Protein AF-A0A7V3RQN5-F1 (afdb_monomer)

Secondary structure (DSSP, 8-state):
-----SHHHHHHHHHHHHHHHHHHHHHHHHHHHHHHHHHHHHHHHHHHHHHHHHHHHHHTTT-TTHHHHHHHHHHHHTTT-TTTEEEEEEEEEEEETTEEE-GGGPPTT-EEEEEEEEEE----S--

Mean predicted aligned error: 8.62 Å

Structure (mmCIF, N/CA/C/O backbone):
data_AF-A0A7V3RQN5-F1
#
_entry.id   AF-A0A7V3RQN5-F1
#
loop_
_atom_site.group_PDB
_atom_site.id
_atom_site.type_symbol
_atom_site.label_atom_id
_atom_site.label_alt_id
_atom_site.label_comp_id
_atom_site.label_asym_id
_atom_site.label_entity_id
_atom_site.label_seq_id
_atom_site.pdbx_PDB_ins_code
_atom_site.Cartn_x
_atom_site.Cartn_y
_atom_site.Cartn_z
_atom_site.occupancy
_atom_site.B_iso_or_equiv
_atom_site.auth_seq_id
_atom_site.auth_comp_id
_atom_site.auth_asym_id
_atom_site.auth_atom_id
_atom_site.pdbx_PDB_model_num
ATOM 1 N N . MET A 1 1 ? -52.245 14.258 52.985 1.00 40.16 1 MET A N 1
ATOM 2 C CA . MET A 1 1 ? -51.276 14.743 51.977 1.00 40.16 1 MET A CA 1
ATOM 3 C C . MET A 1 1 ? -50.471 13.550 51.495 1.00 40.16 1 MET A C 1
ATOM 5 O O . MET A 1 1 ? -49.945 12.810 52.313 1.00 40.16 1 MET A O 1
ATOM 9 N N . VAL A 1 2 ? -50.529 13.297 50.190 1.00 46.59 2 VAL A N 1
ATOM 10 C CA . VAL A 1 2 ? -50.141 12.047 49.521 1.00 46.59 2 VAL A CA 1
ATOM 11 C C . VAL A 1 2 ? -48.642 12.060 49.202 1.00 46.59 2 VAL A C 1
ATOM 13 O O . VAL A 1 2 ? -48.173 12.949 48.495 1.00 46.59 2 VAL A O 1
ATOM 16 N N . PHE A 1 3 ? -47.897 11.066 49.692 1.00 56.25 3 PHE A N 1
ATOM 17 C CA . PHE A 1 3 ? -46.513 10.807 49.288 1.00 56.25 3 PHE A CA 1
ATOM 18 C C . PHE A 1 3 ? -46.497 10.036 47.961 1.00 56.25 3 PHE A C 1
ATOM 20 O O . PHE A 1 3 ? -46.506 8.811 47.937 1.00 56.25 3 PHE A O 1
ATOM 27 N N . ALA A 1 4 ? -46.467 10.763 46.845 1.00 56.84 4 ALA A N 1
ATOM 28 C CA . ALA A 1 4 ? -46.226 10.212 45.512 1.00 56.84 4 ALA A CA 1
ATOM 29 C C . ALA A 1 4 ? -44.969 10.857 44.909 1.00 56.84 4 ALA A C 1
ATOM 31 O O . ALA A 1 4 ? -45.043 11.653 43.976 1.00 56.84 4 ALA A O 1
ATOM 32 N N . LYS A 1 5 ? -43.795 10.565 45.479 1.00 57.72 5 LYS A N 1
ATOM 33 C CA . LYS A 1 5 ? -42.514 11.077 44.966 1.00 57.72 5 LYS A CA 1
ATOM 34 C C . LYS A 1 5 ? -41.382 10.087 45.244 1.00 57.72 5 LYS A C 1
ATOM 36 O O . LYS A 1 5 ? -40.622 10.281 46.178 1.00 57.72 5 LYS A O 1
ATOM 41 N N . ASN A 1 6 ? -41.318 9.000 44.469 1.00 57.44 6 ASN A N 1
ATOM 42 C CA . ASN A 1 6 ? -40.087 8.193 44.369 1.00 57.44 6 ASN A CA 1
ATOM 43 C C . ASN A 1 6 ? -40.021 7.268 43.136 1.00 57.44 6 ASN A C 1
ATOM 45 O O . ASN A 1 6 ? -38.946 6.840 42.740 1.00 57.44 6 ASN A O 1
ATOM 49 N N . GLN A 1 7 ? -41.149 6.957 42.487 1.00 58.41 7 GLN A N 1
ATOM 50 C CA . GLN A 1 7 ? -41.155 6.001 41.366 1.00 58.41 7 GLN A CA 1
ATOM 51 C C . GLN A 1 7 ? -40.646 6.581 40.033 1.00 58.41 7 GLN A C 1
ATOM 53 O O . GLN A 1 7 ? -40.215 5.830 39.163 1.00 58.41 7 GLN A O 1
ATOM 58 N N . ARG A 1 8 ? -40.698 7.908 39.845 1.00 61.00 8 ARG A N 1
ATOM 59 C CA . ARG A 1 8 ? -40.222 8.562 38.611 1.00 61.00 8 ARG A CA 1
ATOM 60 C C . ARG A 1 8 ? -38.692 8.589 38.531 1.00 61.00 8 ARG A C 1
ATOM 62 O O . ARG A 1 8 ? -38.154 8.261 37.481 1.00 61.00 8 ARG A O 1
ATOM 69 N N . ASP A 1 9 ? -38.015 8.863 39.643 1.00 62.09 9 ASP A N 1
ATOM 70 C CA . ASP A 1 9 ? -36.546 8.916 39.693 1.00 62.09 9 ASP A CA 1
ATOM 71 C C . ASP A 1 9 ? -35.913 7.519 39.577 1.00 62.09 9 ASP A C 1
ATOM 73 O O . ASP A 1 9 ? -34.905 7.347 38.895 1.00 62.09 9 ASP A O 1
ATOM 77 N N . GLN A 1 10 ? -36.555 6.486 40.138 1.00 64.75 10 GLN A N 1
ATOM 78 C CA . GLN A 1 10 ? -36.122 5.091 39.972 1.00 64.75 10 GLN A CA 1
ATOM 79 C C . GLN A 1 10 ? -36.205 4.612 38.515 1.00 64.75 10 GLN A C 1
ATOM 81 O O . GLN A 1 10 ? -35.327 3.888 38.050 1.00 64.75 10 GLN A O 1
ATOM 86 N N . ARG A 1 11 ? -37.236 5.041 37.775 1.00 72.81 11 ARG A N 1
ATOM 87 C CA . ARG A 1 11 ? -37.379 4.724 36.347 1.00 72.81 11 ARG A CA 1
ATOM 88 C C . ARG A 1 11 ? -36.294 5.394 35.509 1.00 72.81 11 ARG A C 1
ATOM 90 O O . ARG A 1 11 ? -35.721 4.735 34.656 1.00 72.81 11 ARG A O 1
ATOM 97 N N . LEU A 1 12 ? -35.968 6.657 35.794 1.00 77.12 12 LEU A N 1
ATOM 98 C CA . LEU A 1 12 ? -34.907 7.384 35.088 1.00 77.12 12 LEU A CA 1
ATOM 99 C C . LEU A 1 12 ? -33.527 6.737 35.289 1.00 77.12 12 LEU A C 1
ATOM 101 O O . LEU A 1 12 ? -32.776 6.597 34.326 1.00 77.12 12 LEU A O 1
ATOM 105 N N . GLY A 1 13 ? -33.212 6.294 36.513 1.00 82.25 13 GLY A N 1
ATOM 106 C CA . GLY A 1 13 ? -31.963 5.581 36.801 1.00 82.25 13 GLY A CA 1
ATOM 107 C C . GLY A 1 13 ? -31.852 4.245 36.060 1.00 82.25 13 GLY A C 1
ATOM 108 O O . GLY A 1 13 ? -30.813 3.959 35.469 1.00 82.25 13 GLY A O 1
ATOM 109 N N . ALA A 1 14 ? -32.933 3.459 36.028 1.00 86.75 14 ALA A N 1
ATOM 110 C CA . ALA A 1 14 ? -32.978 2.198 35.285 1.00 86.75 14 ALA A CA 1
ATOM 111 C C . ALA A 1 14 ? -32.780 2.412 33.775 1.00 86.75 14 ALA A C 1
ATOM 113 O O . ALA A 1 14 ? -31.943 1.750 33.166 1.00 86.75 14 ALA A O 1
ATOM 114 N N . THR A 1 15 ? -33.461 3.401 33.188 1.00 88.88 15 THR A N 1
ATOM 115 C CA . THR A 1 15 ? -33.327 3.728 31.760 1.00 88.88 15 THR A CA 1
ATOM 116 C C . THR A 1 15 ? -31.908 4.173 31.393 1.00 88.88 15 THR A C 1
ATOM 118 O O . THR A 1 15 ? -31.426 3.865 30.302 1.00 88.88 15 THR A O 1
ATOM 121 N N . LEU A 1 16 ? -31.201 4.860 32.297 1.00 91.19 16 LEU A N 1
ATOM 122 C CA . LEU A 1 16 ? -29.809 5.264 32.077 1.00 91.19 16 LEU A CA 1
ATOM 123 C C . LEU A 1 16 ? -28.879 4.043 32.004 1.00 91.19 16 LEU A C 1
ATOM 125 O O . LEU A 1 16 ? -28.044 3.966 31.104 1.00 91.19 16 LEU A O 1
ATOM 129 N N . VAL A 1 17 ? -29.063 3.061 32.892 1.00 92.31 17 VAL A N 1
ATOM 130 C CA . VAL A 1 17 ? -28.281 1.811 32.896 1.00 92.31 17 VAL A CA 1
ATOM 131 C C . VAL A 1 17 ? -28.598 0.951 31.671 1.00 92.31 17 VAL A C 1
ATOM 133 O O . VAL A 1 17 ? -27.680 0.446 31.028 1.00 92.31 17 VAL A O 1
ATOM 136 N N . GLU A 1 18 ? -29.873 0.830 31.302 1.00 91.38 18 GLU A N 1
ATOM 137 C CA . GLU A 1 18 ? -30.299 0.124 30.086 1.00 91.38 18 GLU A CA 1
ATOM 138 C C . GLU A 1 18 ? -29.685 0.753 28.827 1.00 91.38 18 GLU A C 1
ATOM 140 O O . GLU A 1 18 ? -29.144 0.050 27.973 1.00 91.38 18 GLU A O 1
ATOM 145 N N . THR A 1 19 ? -29.683 2.087 28.739 1.00 92.81 19 THR A N 1
ATOM 146 C CA . THR A 1 19 ? -29.078 2.813 27.612 1.00 92.81 19 THR A CA 1
ATOM 147 C C . THR A 1 19 ? -27.559 2.651 27.594 1.00 92.81 19 THR A C 1
ATOM 149 O O . THR A 1 19 ? -26.980 2.446 26.529 1.00 92.81 19 THR A O 1
ATOM 152 N N . ALA A 1 20 ? -26.899 2.687 28.756 1.00 93.12 20 ALA A N 1
ATOM 153 C CA . ALA A 1 20 ? -25.460 2.457 28.860 1.00 93.12 20 ALA A CA 1
ATOM 154 C C . ALA A 1 20 ? -25.076 1.048 28.376 1.00 93.12 20 ALA A C 1
ATOM 156 O O . ALA A 1 20 ? -24.105 0.903 27.634 1.00 93.12 20 ALA A O 1
ATOM 157 N N . LEU A 1 21 ? -25.872 0.028 28.719 1.00 94.25 21 LEU A N 1
ATOM 158 C CA . LEU A 1 21 ? -25.643 -1.353 28.287 1.00 94.25 21 LEU A CA 1
ATOM 159 C C . LEU A 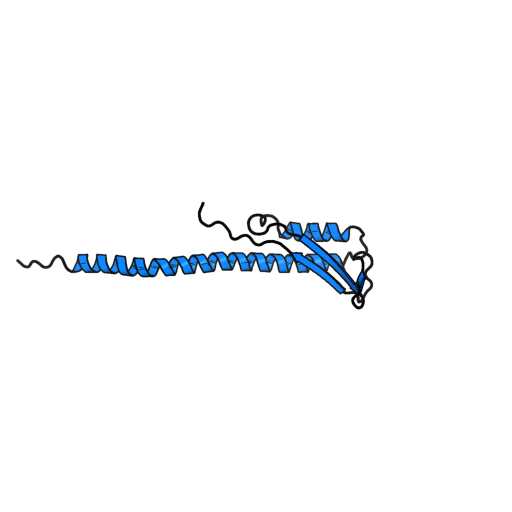1 21 ? -25.721 -1.507 26.758 1.00 94.25 21 LEU A C 1
ATOM 161 O O . LEU A 1 21 ? -24.946 -2.265 26.186 1.00 94.25 21 LEU A O 1
ATOM 165 N N . VAL A 1 22 ? -26.627 -0.781 26.093 1.00 95.62 22 VAL A N 1
ATOM 166 C CA . VAL A 1 22 ? -26.791 -0.818 24.626 1.00 95.62 22 VAL A CA 1
ATOM 167 C C . VAL A 1 22 ? -25.767 0.073 23.909 1.00 95.62 22 VAL A C 1
ATOM 169 O O . VAL A 1 22 ? -25.279 -0.277 22.833 1.00 95.62 22 VAL A O 1
ATOM 172 N N . MET A 1 23 ? -25.390 1.204 24.509 1.00 94.19 23 MET A N 1
ATOM 173 C CA . MET A 1 23 ? -24.404 2.130 23.942 1.00 94.19 23 MET A CA 1
ATOM 174 C C . MET A 1 23 ? -23.013 1.507 23.803 1.00 94.19 23 MET A C 1
ATOM 176 O O . MET A 1 23 ? -22.310 1.808 22.838 1.00 94.19 23 MET A O 1
ATOM 180 N N . VAL A 1 24 ? -22.607 0.621 24.717 1.00 93.25 24 VAL A N 1
ATOM 181 C CA . VAL A 1 24 ? -21.296 -0.052 24.659 1.00 93.25 24 VAL A CA 1
ATOM 182 C C . VAL A 1 24 ? -21.113 -0.880 23.372 1.00 93.25 24 VAL A C 1
ATOM 184 O O . VAL A 1 24 ? -20.197 -0.577 22.605 1.00 93.25 24 VAL A O 1
ATOM 187 N N . PRO A 1 25 ? -21.961 -1.877 23.048 1.00 94.62 25 PRO A N 1
ATOM 188 C CA . PRO A 1 25 ? -21.816 -2.630 21.803 1.00 94.62 25 PRO A CA 1
ATOM 189 C C . PRO A 1 25 ? -22.088 -1.767 20.564 1.00 94.62 25 PRO A C 1
ATOM 191 O O . PRO A 1 25 ? -21.439 -1.962 19.538 1.00 94.62 25 PRO A O 1
ATOM 194 N N . MET A 1 26 ? -22.989 -0.779 20.650 1.00 95.06 26 MET A N 1
ATOM 195 C CA . MET A 1 26 ? -23.259 0.143 19.541 1.00 95.06 26 MET A CA 1
ATOM 196 C C . MET A 1 26 ? -22.017 0.960 19.160 1.00 95.06 26 MET A C 1
ATOM 198 O O . MET A 1 26 ? -21.670 1.049 17.983 1.00 95.06 26 MET A O 1
ATOM 202 N N . THR A 1 27 ? -21.321 1.538 20.141 1.00 92.50 27 THR A N 1
ATOM 203 C CA . THR A 1 27 ? -20.095 2.315 19.899 1.00 92.50 27 THR A CA 1
ATOM 204 C C . THR A 1 27 ? -18.943 1.430 19.432 1.00 92.50 27 THR A C 1
ATOM 206 O O . THR A 1 27 ? -18.223 1.815 18.512 1.00 92.50 27 THR A O 1
ATOM 209 N N . MET A 1 28 ? -18.815 0.211 19.969 1.00 92.00 28 MET A N 1
ATOM 210 C CA . MET A 1 28 ? -17.844 -0.773 19.482 1.00 92.00 28 MET A CA 1
ATOM 211 C C . MET A 1 28 ? -18.068 -1.106 17.998 1.00 92.00 28 MET A C 1
ATOM 213 O O . MET A 1 28 ? -17.116 -1.133 17.218 1.00 92.00 28 MET A O 1
ATOM 217 N N . PHE A 1 29 ? -19.324 -1.299 17.588 1.00 94.38 29 PHE A N 1
ATOM 218 C CA . PHE A 1 29 ? -19.669 -1.574 16.195 1.00 94.38 29 PHE A CA 1
ATOM 219 C C . PHE A 1 29 ? -19.393 -0.373 15.281 1.00 94.38 29 PHE A C 1
ATOM 221 O O . PHE A 1 29 ? -18.824 -0.538 14.203 1.00 94.38 29 PHE A O 1
ATOM 228 N N . LEU A 1 30 ? -19.720 0.844 15.730 1.00 93.38 30 LEU A N 1
ATOM 229 C CA . LEU A 1 30 ? -19.427 2.078 14.994 1.00 93.38 30 LEU A CA 1
ATOM 230 C C . LEU A 1 30 ? -17.925 2.258 14.748 1.00 93.38 30 LEU A C 1
ATOM 232 O O . LEU A 1 30 ? -17.517 2.49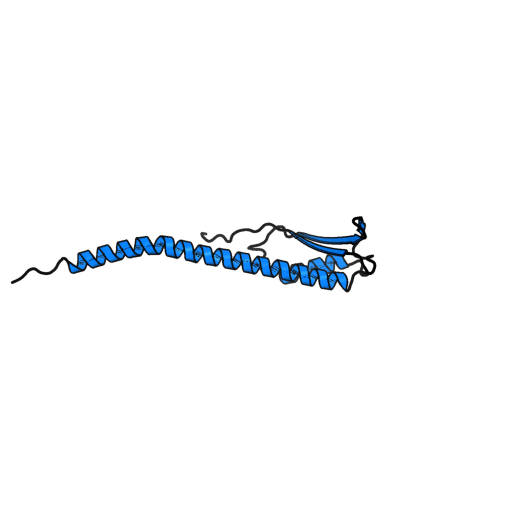5 13.611 1.00 93.38 30 LEU A O 1
ATOM 236 N N . PHE A 1 31 ? -17.088 2.089 15.775 1.00 90.56 31 PHE A N 1
ATOM 237 C CA . PHE A 1 31 ? -15.636 2.156 15.596 1.00 90.56 31 PHE A CA 1
ATOM 238 C C . PHE A 1 31 ? -15.111 1.036 14.695 1.00 90.56 31 PHE A C 1
ATOM 240 O O . PHE A 1 31 ? -14.240 1.290 13.864 1.00 90.56 31 PHE A O 1
ATOM 247 N N . GLY A 1 32 ? -15.684 -0.169 14.779 1.00 90.44 32 GLY A N 1
ATOM 248 C CA . GLY A 1 32 ? -15.370 -1.264 13.860 1.00 90.44 32 GLY A CA 1
ATOM 249 C C . GLY A 1 32 ? -15.619 -0.897 12.393 1.00 90.44 32 GLY A C 1
ATOM 250 O O . GLY A 1 32 ? -14.749 -1.110 11.548 1.00 90.44 32 GLY A O 1
ATOM 251 N N . ILE A 1 33 ? -16.765 -0.275 12.094 1.00 93.44 33 ILE A N 1
ATOM 252 C CA . ILE A 1 33 ? -17.091 0.196 10.739 1.00 93.44 33 ILE A CA 1
ATOM 253 C C . ILE A 1 33 ? -16.089 1.256 10.273 1.00 93.44 33 ILE A C 1
ATOM 255 O O . ILE A 1 33 ? -15.631 1.195 9.133 1.00 93.44 33 ILE A O 1
ATOM 259 N N . PHE A 1 34 ? -15.719 2.212 11.127 1.00 90.62 34 PHE A N 1
ATOM 260 C CA . PHE A 1 34 ? -14.771 3.261 10.742 1.00 90.62 34 PHE A CA 1
ATOM 261 C C . PHE A 1 34 ? -13.373 2.715 10.437 1.00 90.62 34 PHE A C 1
ATOM 263 O O . PHE A 1 34 ? -12.783 3.093 9.423 1.00 90.62 34 PHE A O 1
ATOM 270 N N . VAL A 1 35 ? -12.866 1.785 11.252 1.00 87.81 35 VAL A N 1
ATOM 271 C CA . VAL A 1 35 ? -11.571 1.131 10.999 1.00 87.81 35 VAL A CA 1
ATOM 272 C C . VAL A 1 35 ? -11.613 0.336 9.691 1.00 87.81 35 VAL A C 1
ATOM 274 O O . VAL A 1 35 ? -10.676 0.400 8.894 1.00 87.81 35 VAL A O 1
ATOM 277 N N . TYR A 1 36 ? -12.718 -0.362 9.420 1.00 90.12 36 TYR A N 1
ATOM 278 C CA . TYR A 1 36 ? -12.884 -1.094 8.166 1.00 90.12 36 TYR A CA 1
ATOM 279 C C . TYR A 1 36 ? -12.994 -0.169 6.944 1.00 90.12 36 TYR A C 1
ATOM 281 O O . TYR A 1 36 ? -12.392 -0.437 5.904 1.00 90.12 36 TYR A O 1
ATOM 289 N N . GLY A 1 37 ? -13.712 0.949 7.063 1.00 91.56 37 GLY A N 1
ATOM 290 C CA . GLY A 1 37 ? -13.818 1.942 5.995 1.00 91.56 37 GLY A CA 1
ATOM 291 C C . GLY A 1 37 ? -12.454 2.502 5.588 1.00 91.56 37 GLY A C 1
ATOM 292 O O . GLY A 1 37 ? -12.177 2.660 4.398 1.00 91.56 37 GLY A O 1
ATOM 293 N N . GLN A 1 38 ? -11.566 2.726 6.559 1.00 88.19 38 GLN A N 1
ATOM 294 C CA . GLN A 1 38 ? -10.195 3.146 6.283 1.00 88.19 38 GLN A CA 1
ATOM 295 C C . GLN A 1 38 ? -9.390 2.063 5.549 1.00 88.19 38 GLN A C 1
ATOM 297 O O . GLN A 1 38 ? -8.723 2.379 4.564 1.00 88.19 38 GLN A O 1
ATOM 302 N N . LEU A 1 39 ? -9.492 0.799 5.974 1.00 89.75 39 LEU A N 1
ATOM 303 C CA . LEU A 1 39 ? -8.850 -0.329 5.288 1.00 89.75 39 LEU A CA 1
ATOM 304 C C . LEU A 1 39 ? -9.277 -0.404 3.815 1.00 89.75 39 LEU A C 1
ATOM 306 O O . LEU A 1 39 ? -8.435 -0.560 2.932 1.00 89.75 39 LEU A O 1
ATOM 310 N N . LEU A 1 40 ? -10.576 -0.267 3.544 1.00 92.69 40 LEU A N 1
ATOM 311 C CA . LEU A 1 40 ? -11.115 -0.336 2.187 1.00 92.69 40 LEU A CA 1
ATOM 312 C C . LEU A 1 40 ? -10.673 0.855 1.323 1.00 92.69 40 LEU A C 1
ATOM 314 O O . LEU A 1 40 ? -10.361 0.681 0.145 1.00 92.69 40 LEU A O 1
ATOM 318 N N . MET A 1 41 ? -10.596 2.055 1.903 1.00 91.31 41 MET A N 1
ATOM 319 C CA . MET A 1 41 ? -10.041 3.226 1.221 1.00 91.31 41 MET A CA 1
ATOM 320 C C . MET A 1 41 ? -8.573 3.006 0.835 1.00 91.31 41 MET A C 1
ATOM 322 O O . MET A 1 41 ? -8.197 3.281 -0.304 1.00 91.31 41 MET A O 1
ATOM 326 N N . ASP A 1 42 ? -7.755 2.499 1.760 1.00 90.56 42 ASP A N 1
ATOM 327 C CA . ASP A 1 42 ? -6.349 2.213 1.482 1.00 90.56 42 ASP A CA 1
ATOM 328 C C . ASP A 1 42 ? -6.225 1.123 0.403 1.00 90.56 42 ASP A C 1
ATOM 330 O O . ASP A 1 42 ? -5.452 1.280 -0.537 1.00 90.56 42 ASP A O 1
ATOM 334 N N . TRP A 1 43 ? -7.044 0.068 0.454 1.00 91.00 43 TRP A N 1
ATOM 335 C CA . TRP A 1 43 ? -7.046 -0.985 -0.566 1.00 91.00 43 TRP A CA 1
ATOM 336 C C . TRP A 1 43 ? -7.370 -0.453 -1.969 1.00 91.00 43 TRP A C 1
ATOM 338 O O . TRP A 1 43 ? -6.642 -0.737 -2.921 1.00 91.00 43 TRP A O 1
ATOM 348 N N . ASN A 1 44 ? -8.403 0.383 -2.098 1.00 93.44 44 ASN A N 1
ATOM 349 C CA . ASN A 1 44 ? -8.747 1.016 -3.373 1.00 93.44 44 ASN A CA 1
ATOM 350 C C . ASN A 1 44 ? -7.619 1.915 -3.898 1.00 93.44 44 ASN A C 1
ATOM 352 O O . ASN A 1 44 ? -7.360 1.9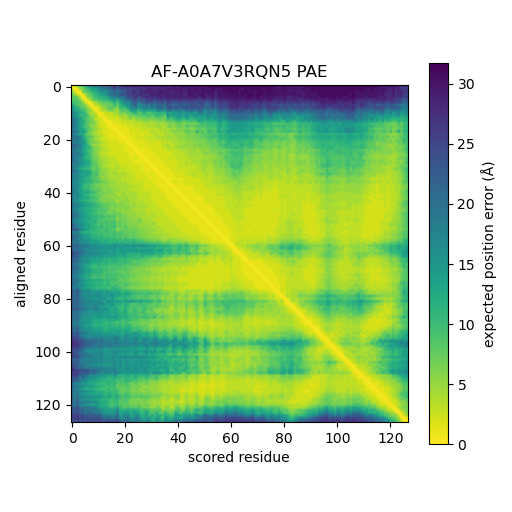39 -5.102 1.00 93.44 44 ASN A O 1
ATOM 356 N N . LEU A 1 45 ? -6.924 2.624 -3.005 1.00 92.38 45 LEU A N 1
ATOM 357 C CA . LEU A 1 45 ? -5.765 3.436 -3.366 1.00 92.38 45 LEU A CA 1
ATOM 358 C C . LEU A 1 45 ? -4.621 2.573 -3.922 1.00 92.38 45 LEU A C 1
A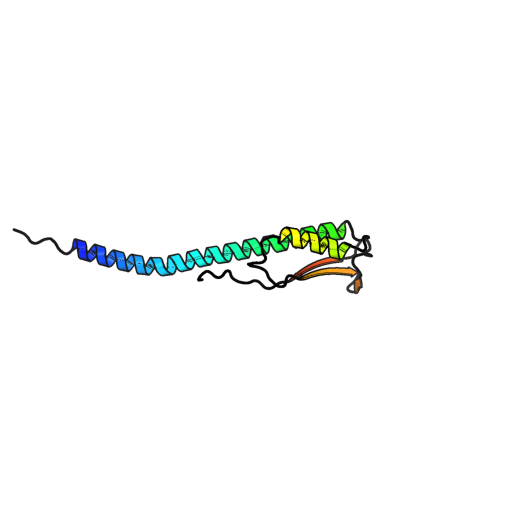TOM 360 O O . LEU A 1 45 ? -4.052 2.934 -4.950 1.00 92.38 45 LEU A O 1
ATOM 364 N N . LEU A 1 46 ? -4.312 1.425 -3.299 1.00 91.25 46 LEU A N 1
ATOM 365 C CA . LEU A 1 46 ? -3.296 0.495 -3.816 1.00 91.25 46 LEU A CA 1
ATOM 366 C C . LEU A 1 46 ? -3.665 -0.032 -5.207 1.00 91.25 46 LEU A C 1
ATOM 368 O O . LEU A 1 46 ? -2.811 -0.063 -6.091 1.00 91.25 46 LEU A O 1
ATOM 372 N N . VAL A 1 47 ? -4.922 -0.437 -5.410 1.00 93.25 47 VAL A N 1
ATOM 373 C CA . VAL A 1 47 ? -5.391 -0.955 -6.706 1.00 93.25 47 VAL A CA 1
ATOM 374 C C . VAL A 1 47 ? -5.268 0.113 -7.792 1.00 93.25 47 VAL A C 1
ATOM 376 O O . VAL A 1 47 ? -4.757 -0.166 -8.877 1.00 93.25 47 VAL A O 1
ATOM 379 N N . HIS A 1 48 ? -5.672 1.347 -7.489 1.00 93.75 48 HIS A N 1
ATOM 380 C CA . HIS A 1 48 ? -5.533 2.468 -8.413 1.00 93.75 48 HIS A CA 1
ATOM 381 C C . HIS A 1 48 ? -4.059 2.753 -8.741 1.00 93.75 48 HIS A C 1
ATOM 383 O O . HIS A 1 48 ? -3.702 2.894 -9.909 1.00 93.75 48 HIS A O 1
ATOM 389 N N . ALA A 1 49 ? -3.187 2.776 -7.729 1.00 92.75 49 ALA A N 1
ATOM 390 C CA . ALA A 1 49 ? -1.756 2.999 -7.915 1.00 92.75 49 ALA A CA 1
ATOM 391 C C . ALA A 1 49 ? -1.105 1.903 -8.778 1.00 92.75 49 ALA A C 1
ATOM 393 O O . ALA A 1 49 ? -0.303 2.210 -9.660 1.00 92.75 49 ALA A O 1
ATOM 394 N N . ALA A 1 50 ? -1.473 0.633 -8.569 1.00 93.00 50 ALA A N 1
ATOM 395 C CA . ALA A 1 50 ? -0.990 -0.484 -9.382 1.00 93.00 50 ALA A CA 1
ATOM 396 C C . ALA A 1 50 ? -1.427 -0.353 -10.845 1.00 93.00 50 ALA A C 1
ATOM 398 O O . ALA A 1 50 ? -0.628 -0.579 -11.756 1.00 93.00 50 ALA A O 1
ATOM 399 N N . GLN A 1 51 ? -2.685 0.031 -11.077 1.00 93.12 51 GLN A N 1
ATOM 400 C CA . GLN A 1 51 ? -3.216 0.207 -12.423 1.00 93.12 51 GLN A CA 1
ATOM 401 C C . GLN A 1 51 ? -2.513 1.347 -13.163 1.00 93.12 51 GLN A C 1
ATOM 403 O O . GLN A 1 51 ? -2.130 1.170 -14.320 1.00 93.12 51 GLN A O 1
ATOM 408 N N . GLU A 1 52 ? -2.289 2.483 -12.505 1.00 93.94 52 GLU A N 1
ATOM 409 C CA . GLU A 1 52 ? -1.581 3.603 -13.126 1.00 93.94 52 GLU A CA 1
ATOM 410 C C . GLU A 1 52 ? -0.104 3.274 -13.376 1.00 93.94 52 GLU A C 1
ATOM 412 O O . GLU A 1 52 ? 0.420 3.540 -14.459 1.00 93.94 52 GLU A O 1
ATOM 417 N N . GLY A 1 53 ? 0.545 2.586 -12.430 1.00 92.06 53 GLY A N 1
ATOM 418 C CA . GLY A 1 53 ? 1.891 2.051 -12.621 1.00 92.06 53 GLY A CA 1
ATOM 419 C C . GLY A 1 53 ? 1.975 1.115 -13.831 1.00 92.06 53 GLY A C 1
ATOM 420 O O . GLY A 1 53 ? 2.904 1.220 -14.626 1.00 92.06 53 GLY A O 1
ATOM 421 N N . CYS A 1 54 ? 0.974 0.250 -14.023 1.00 91.94 54 CYS A N 1
ATOM 422 C CA . CYS A 1 54 ? 0.895 -0.657 -15.168 1.00 91.94 54 CYS A CA 1
ATOM 423 C C . CYS A 1 54 ? 0.689 0.093 -16.494 1.00 91.94 54 CYS A C 1
ATOM 425 O O . CYS A 1 54 ? 1.378 -0.189 -17.473 1.00 91.94 54 CYS A O 1
ATOM 427 N N . ARG A 1 55 ? -0.199 1.098 -16.532 1.00 90.94 55 ARG A N 1
ATOM 428 C CA . ARG A 1 55 ? -0.412 1.938 -17.727 1.00 90.94 55 ARG A CA 1
ATOM 429 C C . ARG A 1 55 ? 0.856 2.677 -18.131 1.00 90.94 55 ARG A C 1
ATOM 431 O O . ARG A 1 55 ? 1.199 2.697 -19.312 1.00 90.94 55 ARG A O 1
ATOM 438 N N . TYR A 1 56 ? 1.561 3.248 -17.159 1.00 92.06 56 TYR A N 1
ATOM 439 C CA . TYR A 1 56 ? 2.837 3.905 -17.411 1.00 92.06 56 TYR A CA 1
ATOM 440 C C . TYR A 1 56 ? 3.889 2.915 -17.923 1.00 92.06 56 TYR A C 1
ATOM 442 O O . TYR A 1 56 ? 4.596 3.214 -18.887 1.00 92.06 56 TYR A O 1
ATOM 450 N N . ALA A 1 57 ? 3.963 1.730 -17.311 1.00 90.25 57 ALA A N 1
ATOM 451 C CA . ALA A 1 57 ? 4.906 0.686 -17.691 1.00 90.25 57 ALA A CA 1
ATOM 452 C C . ALA A 1 57 ? 4.660 0.168 -19.119 1.00 90.25 57 ALA A C 1
ATOM 454 O O . ALA A 1 57 ? 5.609 -0.048 -19.866 1.00 90.25 57 ALA A O 1
ATOM 455 N N . LEU A 1 58 ? 3.395 0.036 -19.528 1.00 89.00 58 LEU A N 1
ATOM 456 C CA . LEU A 1 58 ? 3.024 -0.354 -20.889 1.00 89.00 58 LEU A CA 1
ATOM 457 C C . LEU A 1 58 ? 3.459 0.690 -21.929 1.00 89.00 58 LEU A C 1
ATOM 459 O O . LEU A 1 58 ? 3.935 0.328 -23.000 1.00 89.00 58 LEU A O 1
ATOM 463 N N . ALA A 1 59 ? 3.297 1.979 -21.620 1.00 89.25 59 ALA A N 1
ATOM 464 C CA . ALA A 1 59 ? 3.622 3.063 -22.546 1.00 89.25 59 ALA A CA 1
ATOM 465 C C . ALA A 1 59 ? 5.134 3.324 -22.682 1.00 89.25 59 ALA A C 1
ATOM 467 O O . ALA A 1 59 ? 5.576 3.779 -23.732 1.00 89.25 59 ALA A O 1
ATOM 468 N N . ASN A 1 60 ? 5.919 3.045 -21.637 1.00 89.00 60 ASN A N 1
ATOM 469 C CA . ASN A 1 60 ? 7.351 3.368 -21.567 1.00 89.00 60 ASN A CA 1
ATOM 470 C C . ASN A 1 60 ? 8.237 2.114 -21.499 1.00 89.00 60 ASN A C 1
ATOM 472 O O . ASN A 1 60 ? 9.332 2.150 -20.940 1.00 89.00 60 ASN A O 1
ATOM 476 N N . ASN A 1 61 ? 7.773 0.997 -22.060 1.00 82.56 61 ASN A N 1
ATOM 477 C CA . ASN A 1 61 ? 8.431 -0.309 -21.980 1.00 82.56 61 ASN A CA 1
ATOM 478 C C . ASN A 1 61 ? 9.813 -0.393 -22.660 1.00 82.56 61 ASN A C 1
ATOM 480 O O . ASN A 1 61 ? 10.447 -1.434 -22.576 1.00 82.56 61 ASN A O 1
ATOM 484 N N . THR A 1 62 ? 10.288 0.656 -23.332 1.00 82.38 62 THR A N 1
ATOM 485 C CA . THR A 1 62 ? 11.638 0.731 -23.919 1.00 82.38 62 THR A CA 1
ATOM 486 C C . THR A 1 62 ? 12.628 1.504 -23.047 1.00 82.38 62 THR A C 1
ATOM 488 O O . THR A 1 62 ? 13.824 1.520 -23.338 1.00 82.38 62 THR A O 1
ATOM 491 N N . ASP A 1 63 ? 12.150 2.193 -22.008 1.00 86.06 63 ASP A N 1
ATOM 492 C CA . ASP A 1 63 ? 12.988 3.011 -21.134 1.00 86.06 63 ASP A CA 1
ATOM 493 C C . ASP A 1 63 ? 13.727 2.118 -20.116 1.00 86.06 63 ASP A C 1
ATOM 495 O O . ASP A 1 63 ? 13.083 1.399 -19.344 1.00 86.06 63 ASP A O 1
ATOM 499 N N . PRO A 1 64 ? 15.072 2.155 -20.046 1.00 83.25 64 PRO A N 1
ATOM 500 C CA . PRO A 1 64 ? 15.828 1.401 -19.043 1.00 83.25 64 PRO A CA 1
ATOM 501 C C . PRO A 1 64 ? 15.510 1.815 -17.594 1.00 83.25 64 PRO A C 1
ATOM 503 O O . PRO A 1 64 ? 15.751 1.039 -16.669 1.00 83.25 64 PRO A O 1
ATOM 506 N N . SER A 1 65 ? 14.956 3.012 -17.376 1.00 87.88 65 SER A N 1
ATOM 507 C CA . SER A 1 65 ? 14.582 3.550 -16.061 1.00 87.88 65 SER A CA 1
ATOM 508 C C . SER A 1 65 ? 13.141 3.236 -15.628 1.00 87.88 65 SER A C 1
ATOM 510 O O . SER A 1 65 ? 12.713 3.653 -14.549 1.00 87.88 65 SER A O 1
ATOM 512 N N . ILE A 1 66 ? 12.405 2.439 -16.412 1.00 89.31 66 ILE A N 1
ATOM 513 C CA . ILE A 1 66 ? 10.999 2.075 -16.168 1.00 89.31 66 ILE A CA 1
ATOM 514 C C . ILE A 1 66 ? 10.718 1.597 -14.738 1.00 89.31 66 ILE A C 1
ATOM 516 O O . ILE A 1 66 ? 9.737 2.025 -14.136 1.00 89.31 66 ILE A O 1
ATOM 520 N N . AS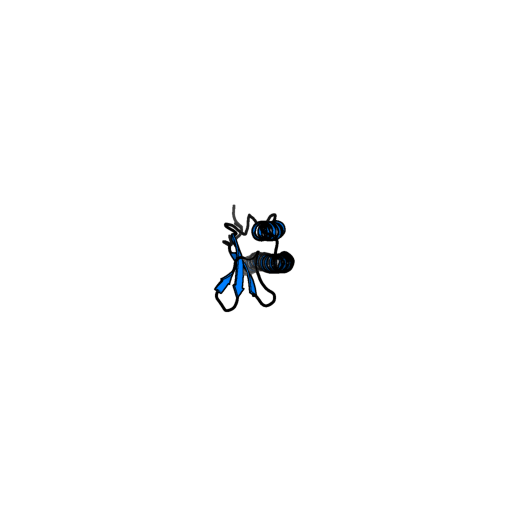N A 1 67 ? 11.584 0.759 -14.158 1.00 87.75 67 ASN A N 1
ATOM 521 C CA . ASN A 1 67 ? 11.373 0.224 -12.810 1.00 87.75 67 ASN A CA 1
ATOM 522 C C . ASN A 1 67 ? 11.326 1.339 -11.760 1.00 87.75 67 ASN A C 1
ATOM 524 O O . ASN A 1 67 ? 10.407 1.387 -10.943 1.00 87.75 67 ASN A O 1
ATOM 528 N N . THR A 1 68 ? 12.284 2.262 -11.821 1.00 90.94 68 THR A N 1
ATOM 529 C CA . THR A 1 68 ? 12.371 3.404 -10.908 1.00 90.94 68 THR A CA 1
ATOM 530 C C . THR A 1 68 ? 11.202 4.361 -11.117 1.00 90.94 68 THR A C 1
ATOM 532 O O . THR A 1 68 ? 10.618 4.840 -10.148 1.00 90.94 68 THR A O 1
ATOM 535 N N . ASN A 1 69 ? 10.811 4.604 -12.369 1.00 91.00 69 ASN A N 1
ATOM 536 C CA . ASN A 1 69 ? 9.718 5.521 -12.687 1.00 91.00 69 ASN A CA 1
ATOM 537 C C . ASN A 1 69 ? 8.363 4.971 -12.221 1.00 91.00 69 ASN A C 1
ATOM 539 O O . ASN A 1 69 ? 7.587 5.694 -11.598 1.00 91.00 69 ASN A O 1
ATOM 543 N N . VAL A 1 70 ? 8.097 3.678 -12.431 1.00 91.19 70 VAL A N 1
ATOM 544 C CA . VAL A 1 70 ? 6.883 3.019 -11.923 1.00 91.19 70 VAL A CA 1
ATOM 545 C C . VAL A 1 70 ? 6.865 3.033 -10.395 1.00 91.19 70 VAL A C 1
ATOM 547 O O . VAL A 1 70 ? 5.843 3.370 -9.798 1.00 91.19 70 VAL A O 1
ATOM 550 N N . GLN A 1 71 ? 7.997 2.742 -9.747 1.00 91.75 71 GLN A N 1
ATOM 551 C CA . GLN A 1 71 ? 8.121 2.841 -8.291 1.00 91.75 71 GLN A CA 1
ATOM 552 C C . GLN A 1 71 ? 7.848 4.259 -7.782 1.00 91.75 71 GLN A C 1
ATOM 554 O O . GLN A 1 71 ? 7.151 4.418 -6.779 1.00 91.75 71 GLN A O 1
ATOM 559 N N . ALA A 1 72 ? 8.340 5.287 -8.475 1.00 92.06 72 ALA A N 1
ATOM 560 C CA . ALA A 1 72 ? 8.088 6.680 -8.128 1.00 92.06 72 ALA A CA 1
ATOM 561 C C . ALA A 1 72 ? 6.605 7.042 -8.279 1.00 92.06 72 ALA A C 1
ATOM 563 O O . ALA A 1 72 ? 6.039 7.666 -7.385 1.00 92.06 72 ALA A O 1
ATOM 564 N N . ILE A 1 73 ? 5.948 6.626 -9.364 1.00 91.88 73 ILE A N 1
ATOM 565 C CA . ILE A 1 73 ? 4.512 6.867 -9.579 1.00 91.88 73 ILE A CA 1
ATOM 566 C C . ILE A 1 73 ? 3.695 6.214 -8.469 1.00 91.88 73 ILE A C 1
ATOM 568 O O . ILE A 1 73 ? 2.911 6.891 -7.806 1.00 91.88 73 ILE A O 1
ATOM 572 N N . VAL A 1 74 ? 3.929 4.927 -8.202 1.00 90.81 74 VAL A N 1
ATOM 573 C CA . VAL A 1 74 ? 3.233 4.208 -7.129 1.00 90.81 74 VAL A CA 1
ATOM 574 C C . VAL A 1 74 ? 3.493 4.875 -5.775 1.00 90.81 74 VAL A C 1
ATOM 576 O O . VAL A 1 74 ? 2.555 5.107 -5.018 1.00 90.81 74 VAL A O 1
ATOM 579 N N . SER A 1 75 ? 4.734 5.280 -5.495 1.00 89.88 75 SER A N 1
ATOM 580 C CA . SER A 1 75 ? 5.082 5.978 -4.250 1.00 89.88 75 SER A CA 1
ATOM 581 C C . SER A 1 75 ? 4.381 7.333 -4.114 1.00 89.88 75 SER A C 1
ATOM 583 O O . SER A 1 75 ? 3.970 7.682 -3.011 1.00 89.88 75 SER A O 1
ATOM 585 N N . ASN A 1 76 ? 4.181 8.072 -5.214 1.00 91.62 76 ASN A N 1
ATOM 586 C CA . ASN A 1 76 ? 3.450 9.343 -5.211 1.00 91.62 76 ASN A CA 1
ATOM 587 C C . ASN A 1 76 ? 1.983 9.167 -4.797 1.00 91.62 76 ASN A C 1
ATOM 589 O O . ASN A 1 76 ? 1.471 9.956 -4.004 1.00 91.62 76 ASN A O 1
ATOM 593 N N . TYR A 1 77 ? 1.321 8.100 -5.253 1.00 89.38 77 TYR A N 1
ATOM 594 C CA . TYR A 1 77 ? -0.042 7.777 -4.813 1.00 89.38 77 TYR A CA 1
ATOM 595 C C . TYR A 1 77 ? -0.121 7.381 -3.334 1.00 89.38 77 TYR A C 1
ATOM 597 O O . TYR A 1 77 ? -1.179 7.490 -2.720 1.00 89.38 77 TYR A O 1
ATOM 605 N N . MET A 1 78 ? 0.992 6.941 -2.746 1.00 85.38 78 MET A N 1
ATOM 606 C CA . MET A 1 78 ? 1.066 6.467 -1.362 1.00 85.38 78 MET A CA 1
ATOM 607 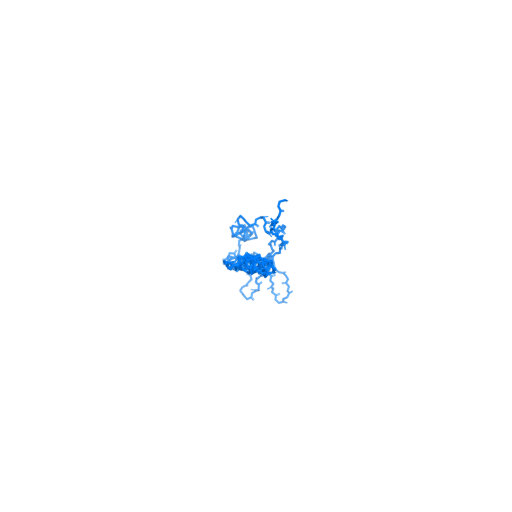C C . MET A 1 78 ? 1.586 7.527 -0.380 1.00 85.38 78 MET A C 1
ATOM 609 O O . MET A 1 78 ? 1.756 7.234 0.810 1.00 85.38 78 MET A O 1
ATOM 613 N N . ILE A 1 79 ? 1.822 8.763 -0.837 1.00 84.81 79 ILE A N 1
ATOM 614 C CA . ILE A 1 79 ? 2.285 9.856 0.023 1.00 84.81 79 ILE A CA 1
ATOM 615 C C . ILE A 1 79 ? 1.307 10.048 1.191 1.00 84.81 79 ILE A C 1
ATOM 617 O O . ILE A 1 79 ? 0.094 10.146 1.019 1.00 84.81 79 ILE A O 1
ATOM 621 N N . GLY A 1 80 ? 1.849 10.083 2.410 1.00 80.50 80 GLY A N 1
ATOM 622 C CA . GLY A 1 80 ? 1.065 10.259 3.636 1.00 80.50 80 GLY A CA 1
ATOM 623 C C . GLY A 1 80 ? 0.408 8.984 4.179 1.00 80.50 80 GLY A C 1
ATOM 624 O O . GLY A 1 80 ? -0.260 9.049 5.210 1.00 80.50 80 GLY A O 1
ATOM 625 N N . LYS A 1 81 ? 0.615 7.816 3.552 1.00 83.12 81 LYS A N 1
ATOM 626 C CA . LYS A 1 81 ? 0.064 6.524 4.012 1.00 83.12 81 LYS A CA 1
ATOM 627 C C . LYS A 1 81 ? 1.030 5.653 4.820 1.00 83.12 81 LYS A C 1
ATOM 629 O O . LYS A 1 81 ? 0.652 4.562 5.243 1.00 83.12 81 LYS A O 1
ATOM 634 N N . SER A 1 82 ? 2.220 6.160 5.147 1.00 78.12 82 SER A N 1
ATOM 635 C CA . SER A 1 82 ? 3.256 5.459 5.931 1.00 78.12 82 SER A CA 1
ATOM 636 C C . SER A 1 82 ? 2.809 5.030 7.337 1.00 78.12 82 SER A C 1
ATOM 638 O O . SER A 1 82 ? 3.441 4.188 7.974 1.00 78.12 82 SER A O 1
ATOM 640 N N . ASN A 1 83 ? 1.719 5.612 7.845 1.00 78.50 83 ASN A N 1
ATOM 641 C CA . ASN A 1 83 ? 1.148 5.239 9.137 1.00 78.50 83 ASN A CA 1
ATOM 642 C C . ASN A 1 83 ? 0.334 3.937 9.090 1.00 78.50 83 ASN A C 1
ATOM 644 O O . ASN A 1 83 ? 0.290 3.234 10.102 1.00 78.50 83 ASN A O 1
ATOM 648 N N . SER A 1 84 ? -0.259 3.612 7.940 1.00 81.62 84 SER A N 1
ATOM 649 C CA . SER A 1 84 ? -1.130 2.444 7.743 1.00 81.62 84 SER A CA 1
ATOM 650 C C . SER A 1 84 ? -0.456 1.338 6.927 1.00 81.62 84 SER A C 1
ATOM 652 O O . SER A 1 84 ? -0.788 0.167 7.087 1.00 81.62 84 SER A O 1
ATOM 654 N N . LEU A 1 85 ? 0.509 1.691 6.074 1.00 83.88 85 LEU A N 1
ATOM 655 C CA . LEU A 1 85 ? 1.204 0.773 5.173 1.00 83.88 85 LEU A CA 1
ATOM 656 C C . LEU A 1 85 ? 2.716 0.863 5.405 1.00 83.88 85 LEU A C 1
ATOM 658 O O . LEU A 1 85 ? 3.302 1.940 5.288 1.00 83.88 85 LEU A O 1
ATOM 662 N N . THR A 1 86 ? 3.355 -0.263 5.719 1.00 83.94 86 THR A N 1
ATOM 663 C CA . THR A 1 86 ? 4.806 -0.353 5.945 1.00 83.94 86 THR A CA 1
ATOM 664 C C . THR A 1 86 ? 5.440 -1.431 5.066 1.00 83.94 86 THR A C 1
ATOM 666 O O . THR A 1 86 ? 4.753 -2.320 4.568 1.00 83.94 86 THR A O 1
ATOM 669 N N . ASN A 1 87 ? 6.760 -1.344 4.851 1.00 84.12 87 ASN A N 1
ATOM 670 C CA . ASN A 1 87 ? 7.534 -2.281 4.016 1.00 84.12 87 ASN A CA 1
ATOM 671 C C . ASN A 1 87 ? 6.940 -2.493 2.614 1.00 84.12 87 ASN A C 1
ATOM 673 O O . ASN A 1 87 ? 6.890 -3.613 2.103 1.00 84.12 87 ASN A O 1
ATOM 677 N N . ILE A 1 88 ? 6.458 -1.411 2.001 1.00 85.25 88 ILE A N 1
ATOM 678 C CA . ILE A 1 88 ? 5.872 -1.480 0.668 1.00 85.25 88 ILE A CA 1
ATOM 679 C C . ILE A 1 88 ? 6.979 -1.790 -0.337 1.00 85.25 88 ILE A C 1
ATOM 681 O O . ILE A 1 88 ? 7.957 -1.057 -0.450 1.00 85.25 88 ILE A O 1
ATOM 685 N N . THR A 1 89 ? 6.794 -2.871 -1.080 1.00 87.25 89 THR A N 1
ATOM 686 C CA . THR A 1 89 ? 7.645 -3.287 -2.188 1.00 87.25 89 THR A CA 1
ATOM 687 C C . THR A 1 89 ? 6.801 -3.310 -3.451 1.00 87.25 89 THR A C 1
ATOM 689 O O . THR A 1 89 ? 5.733 -3.923 -3.480 1.00 87.25 89 THR A O 1
ATOM 692 N N . VAL A 1 90 ? 7.287 -2.635 -4.490 1.00 89.19 90 VAL A N 1
ATOM 693 C CA . VAL A 1 90 ? 6.668 -2.603 -5.816 1.00 89.19 90 VAL A CA 1
ATOM 694 C C . VAL A 1 90 ? 7.570 -3.378 -6.761 1.00 89.19 90 VAL A C 1
ATOM 696 O O . VAL A 1 90 ? 8.720 -2.991 -6.988 1.00 89.19 90 VAL A O 1
ATOM 699 N N . THR A 1 91 ? 7.052 -4.474 -7.299 1.00 88.94 91 THR A N 1
ATOM 700 C CA . THR A 1 91 ? 7.743 -5.295 -8.289 1.00 88.94 91 THR A CA 1
ATOM 701 C C . THR A 1 91 ? 7.027 -5.190 -9.626 1.00 88.94 91 THR A C 1
ATOM 703 O O . THR A 1 91 ? 5.800 -5.253 -9.706 1.00 88.94 91 THR A O 1
ATOM 706 N N . ILE A 1 92 ? 7.805 -4.998 -10.686 1.00 88.38 92 ILE A N 1
ATOM 707 C CA . ILE A 1 92 ? 7.317 -5.002 -12.060 1.00 88.38 92 ILE A CA 1
ATOM 708 C C . ILE A 1 92 ? 7.928 -6.224 -12.737 1.00 88.38 92 ILE A C 1
ATOM 710 O O . ILE A 1 92 ? 9.141 -6.427 -12.680 1.00 88.38 92 ILE A O 1
ATOM 714 N N . SER A 1 93 ? 7.096 -7.049 -13.357 1.00 86.75 93 SER A N 1
ATOM 715 C CA . SER A 1 93 ? 7.527 -8.229 -14.097 1.00 86.75 93 SER A CA 1
ATOM 716 C C . SER A 1 93 ? 6.884 -8.262 -15.476 1.00 86.75 93 SER A C 1
ATOM 718 O O . SER A 1 93 ? 5.699 -7.982 -15.646 1.00 86.75 93 SER A O 1
ATOM 720 N N . GLY A 1 94 ? 7.692 -8.603 -16.475 1.00 86.81 94 GLY A N 1
ATOM 721 C CA . GLY A 1 94 ? 7.240 -8.924 -17.818 1.00 86.81 94 GLY A CA 1
ATOM 722 C C . GLY A 1 94 ? 7.233 -10.435 -18.022 1.00 86.81 94 GLY A C 1
ATOM 723 O O . GLY A 1 94 ? 8.084 -11.133 -17.465 1.00 86.81 94 GLY A O 1
ATOM 724 N N . SER A 1 95 ? 6.295 -10.960 -18.807 1.00 85.50 95 SER A N 1
ATOM 725 C CA . SER A 1 95 ? 6.322 -12.367 -19.206 1.00 85.50 95 SER A CA 1
ATOM 726 C C . SER A 1 95 ? 5.846 -12.591 -20.635 1.00 85.50 95 SER A C 1
ATOM 728 O O . SER A 1 95 ? 4.855 -12.005 -21.064 1.00 85.50 95 SER A O 1
ATOM 730 N N . HIS A 1 96 ? 6.521 -13.495 -21.340 1.00 83.12 96 HIS A N 1
ATOM 731 C CA . HIS A 1 96 ? 6.116 -14.000 -22.650 1.00 83.12 96 HIS A CA 1
ATOM 732 C C . HIS A 1 96 ? 6.033 -15.517 -22.573 1.00 83.12 96 HIS A C 1
ATOM 734 O O . HIS A 1 96 ? 7.005 -16.171 -22.191 1.00 83.12 96 HIS A O 1
ATOM 740 N N . GLN A 1 97 ? 4.874 -16.089 -22.904 1.00 81.81 97 GLN A N 1
ATOM 741 C CA . GLN A 1 97 ? 4.671 -17.545 -22.920 1.00 81.81 97 GLN A CA 1
ATOM 742 C C . GLN A 1 97 ? 5.103 -18.248 -21.609 1.00 81.81 97 GLN A C 1
ATOM 744 O O . GLN A 1 97 ? 5.550 -19.391 -21.627 1.00 81.81 97 GLN A O 1
ATOM 749 N N . GLY A 1 98 ? 4.991 -17.556 -20.466 1.00 78.94 98 GLY A N 1
ATOM 750 C CA . GLY A 1 98 ? 5.358 -18.072 -19.141 1.00 78.94 98 GLY A CA 1
ATOM 751 C C . GLY A 1 98 ? 6.819 -17.867 -18.717 1.00 78.94 98 GLY A C 1
ATOM 752 O O . GLY A 1 98 ? 7.163 -18.217 -17.590 1.00 78.94 98 GLY A O 1
ATOM 753 N N . PHE A 1 99 ? 7.670 -17.270 -19.557 1.00 81.38 99 PHE A N 1
ATOM 754 C CA . PHE A 1 99 ? 9.049 -16.920 -19.203 1.00 81.38 99 PHE A CA 1
ATOM 755 C C . PHE A 1 99 ? 9.151 -15.465 -18.758 1.00 81.38 99 PHE A C 1
ATOM 757 O O . PHE A 1 99 ? 8.559 -14.587 -19.383 1.00 81.38 99 PHE A O 1
ATOM 764 N N . ALA A 1 100 ? 9.915 -15.207 -17.695 1.00 83.19 100 ALA A N 1
ATOM 765 C CA . ALA A 1 100 ? 10.176 -13.854 -17.219 1.00 83.19 100 ALA A CA 1
ATOM 766 C C . ALA A 1 100 ? 11.075 -13.103 -18.211 1.00 83.19 100 ALA A C 1
ATOM 7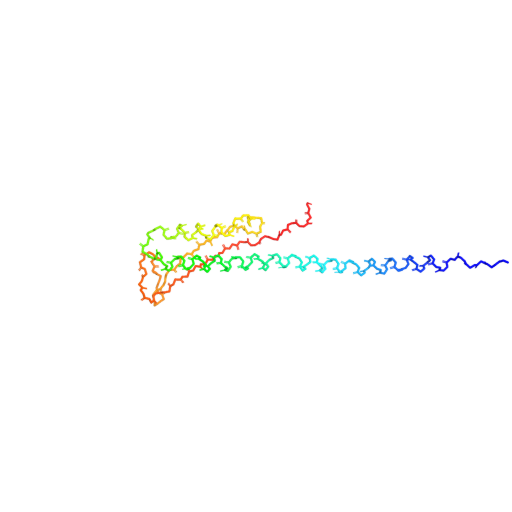68 O O . ALA A 1 100 ? 12.158 -13.577 -18.557 1.00 83.19 100 ALA A O 1
ATOM 769 N N . ILE A 1 101 ? 10.629 -11.925 -18.638 1.00 84.69 101 ILE A N 1
ATOM 770 C CA . ILE A 1 101 ? 11.360 -11.033 -19.539 1.00 84.69 101 ILE A CA 1
ATOM 771 C C . ILE A 1 101 ? 11.591 -9.704 -18.818 1.00 84.69 101 ILE A C 1
ATOM 773 O O . ILE A 1 101 ? 10.702 -9.226 -18.102 1.00 84.69 101 ILE A O 1
ATOM 777 N N . PRO A 1 102 ? 12.776 -9.092 -18.975 1.00 82.38 102 PRO A N 1
ATOM 778 C CA . PRO A 1 102 ? 13.014 -7.759 -18.453 1.00 82.38 102 PRO A CA 1
ATOM 779 C C . PRO A 1 102 ? 12.036 -6.747 -19.071 1.00 82.38 102 PRO A C 1
ATOM 781 O O . PRO A 1 102 ? 11.824 -6.692 -20.280 1.00 82.38 102 PRO A O 1
ATOM 784 N N . VAL A 1 103 ? 11.440 -5.926 -18.211 1.00 82.62 103 VAL A N 1
ATOM 785 C CA . VAL A 1 10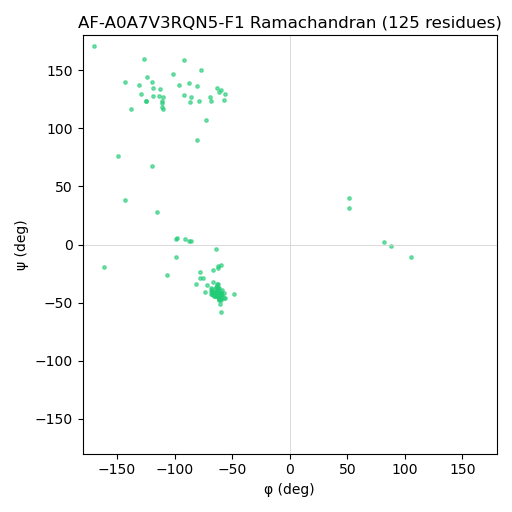3 ? 10.336 -5.009 -18.548 1.00 82.62 103 VAL A CA 1
ATOM 786 C C . VAL A 1 103 ? 10.694 -3.935 -19.580 1.00 82.62 103 VAL A C 1
ATOM 788 O O . VAL A 1 103 ? 9.797 -3.366 -20.190 1.00 82.62 103 VAL A O 1
ATOM 791 N N . ASN A 1 104 ? 11.986 -3.675 -19.789 1.00 83.75 104 ASN A N 1
ATOM 792 C CA . ASN A 1 104 ? 12.501 -2.702 -20.753 1.00 83.75 104 ASN A CA 1
ATOM 793 C C . ASN A 1 104 ? 12.660 -3.268 -22.183 1.00 83.75 104 ASN A C 1
ATOM 795 O O . ASN A 1 104 ? 13.220 -2.596 -23.048 1.00 83.75 104 ASN A O 1
ATOM 799 N N . ASN A 1 105 ? 12.264 -4.523 -22.419 1.00 82.69 105 ASN A N 1
ATOM 800 C CA . ASN A 1 105 ? 12.430 -5.195 -23.708 1.00 82.69 105 ASN A CA 1
ATOM 801 C C . ASN A 1 105 ? 11.237 -6.108 -24.035 1.00 82.69 105 ASN A C 1
ATOM 803 O O . ASN A 1 105 ? 11.410 -7.215 -24.542 1.00 82.69 105 ASN A O 1
ATOM 807 N N . LEU A 1 106 ? 10.032 -5.652 -23.687 1.00 83.69 106 LEU A N 1
ATOM 808 C CA . LEU A 1 106 ? 8.784 -6.363 -23.956 1.00 83.69 106 LEU A CA 1
ATOM 809 C C . LEU A 1 106 ? 8.336 -6.143 -25.401 1.00 83.69 106 LEU A C 1
ATOM 811 O O . LEU A 1 106 ? 8.344 -5.019 -25.908 1.00 83.69 106 LEU A O 1
ATOM 815 N N . ASN A 1 107 ? 7.901 -7.214 -26.054 1.00 83.88 107 ASN A N 1
ATOM 816 C CA . ASN A 1 107 ? 7.333 -7.168 -27.390 1.00 83.88 107 ASN A CA 1
ATOM 817 C C . ASN A 1 107 ? 5.801 -7.002 -27.337 1.00 83.88 107 ASN A C 1
ATOM 819 O O . ASN A 1 107 ? 5.160 -7.322 -26.331 1.00 83.88 107 ASN A O 1
ATOM 823 N N . PRO A 1 108 ? 5.170 -6.507 -28.420 1.00 80.75 108 PRO A N 1
ATOM 824 C CA . PRO A 1 108 ? 3.714 -6.475 -28.510 1.00 80.75 108 PRO A CA 1
ATOM 825 C C . PRO A 1 108 ? 3.124 -7.883 -28.349 1.00 80.75 108 PRO A C 1
ATOM 827 O O . PRO A 1 108 ? 3.472 -8.788 -29.104 1.00 80.75 108 PRO A O 1
ATOM 830 N N . GLY A 1 109 ? 2.221 -8.053 -27.382 1.00 81.88 109 GLY A N 1
ATOM 831 C CA . GLY A 1 109 ? 1.632 -9.350 -27.023 1.00 81.88 109 GLY A CA 1
ATOM 832 C C . GLY A 1 109 ? 2.162 -9.945 -25.715 1.00 81.88 109 GLY A C 1
ATOM 833 O O . GLY A 1 109 ? 1.553 -10.881 -25.201 1.00 81.88 109 GLY A O 1
ATOM 834 N N . ASP A 1 110 ? 3.230 -9.382 -25.146 1.00 86.69 110 ASP A N 1
ATOM 835 C CA . ASP A 1 110 ? 3.759 -9.806 -23.849 1.00 86.69 110 ASP A CA 1
ATOM 836 C C . ASP A 1 110 ? 2.913 -9.262 -22.695 1.00 86.69 110 ASP A C 1
ATOM 838 O O . ASP A 1 110 ? 2.315 -8.185 -22.772 1.00 86.69 110 ASP A O 1
ATOM 842 N N . LEU A 1 111 ? 2.877 -10.007 -21.591 1.00 86.50 111 LEU A N 1
ATOM 843 C CA . LEU A 1 111 ? 2.174 -9.597 -20.386 1.00 86.50 111 LEU A CA 1
ATOM 844 C C . LEU A 1 111 ? 3.096 -8.746 -19.518 1.00 86.50 111 LEU A C 1
ATOM 846 O O . LEU A 1 111 ? 4.255 -9.097 -19.299 1.00 86.50 111 LEU A O 1
ATOM 850 N N . ILE A 1 112 ? 2.547 -7.680 -18.943 1.00 89.69 112 ILE A N 1
ATOM 851 C CA . ILE A 1 112 ? 3.204 -6.880 -17.912 1.00 89.69 112 ILE A CA 1
ATOM 852 C C . ILE A 1 112 ? 2.376 -6.929 -16.632 1.00 89.69 112 ILE A C 1
ATOM 854 O O . ILE A 1 112 ? 1.151 -6.826 -16.659 1.00 89.69 112 ILE A O 1
ATOM 858 N N . THR A 1 113 ? 3.043 -7.137 -15.504 1.00 89.62 113 THR A N 1
ATOM 859 C CA . THR A 1 113 ? 2.417 -7.265 -14.190 1.00 89.62 113 THR A CA 1
ATOM 860 C C . THR A 1 113 ? 3.110 -6.328 -13.214 1.00 89.62 113 THR A C 1
ATOM 862 O O . THR A 1 113 ? 4.333 -6.331 -13.096 1.00 89.62 113 THR A O 1
ATOM 865 N N . VAL A 1 114 ? 2.320 -5.532 -12.495 1.00 90.94 114 VAL A N 1
ATOM 866 C CA . VAL A 1 114 ? 2.787 -4.706 -11.378 1.00 90.94 114 VAL A CA 1
ATOM 867 C C . VAL A 1 114 ? 2.202 -5.293 -10.105 1.00 90.94 114 VAL A C 1
ATOM 869 O O . VAL A 1 114 ? 0.984 -5.350 -9.947 1.00 90.94 114 VAL A O 1
ATOM 872 N N . THR A 1 115 ? 3.069 -5.731 -9.200 1.00 90.62 115 THR A N 1
ATOM 873 C CA . THR A 1 115 ? 2.677 -6.258 -7.894 1.00 90.62 115 THR A CA 1
ATOM 874 C C . THR A 1 115 ? 3.104 -5.276 -6.816 1.00 90.62 115 THR A C 1
ATOM 876 O O . THR A 1 115 ? 4.267 -4.887 -6.734 1.00 90.62 115 THR A O 1
ATOM 879 N N . ILE A 1 116 ? 2.155 -4.887 -5.967 1.00 91.12 116 ILE A N 1
ATOM 880 C CA . ILE A 1 116 ? 2.415 -4.083 -4.775 1.00 91.12 116 ILE A CA 1
ATOM 881 C C . ILE A 1 116 ? 2.179 -4.983 -3.568 1.00 91.12 116 ILE A C 1
ATOM 883 O O . ILE A 1 116 ? 1.087 -5.520 -3.390 1.00 91.12 116 ILE A O 1
ATOM 887 N N . SER A 1 117 ? 3.198 -5.142 -2.735 1.00 88.75 117 SER A N 1
ATOM 888 C CA . SER A 1 117 ? 3.120 -5.900 -1.487 1.00 88.75 117 SER A CA 1
ATOM 889 C C . SER A 1 117 ? 3.548 -5.027 -0.321 1.00 88.75 117 SER A C 1
ATOM 891 O O . SER A 1 117 ? 4.472 -4.237 -0.467 1.00 88.75 117 SER A O 1
ATOM 893 N N . GLY A 1 118 ? 2.921 -5.181 0.837 1.00 88.38 118 GLY A N 1
ATOM 894 C CA . GLY A 1 118 ? 3.308 -4.465 2.047 1.00 88.38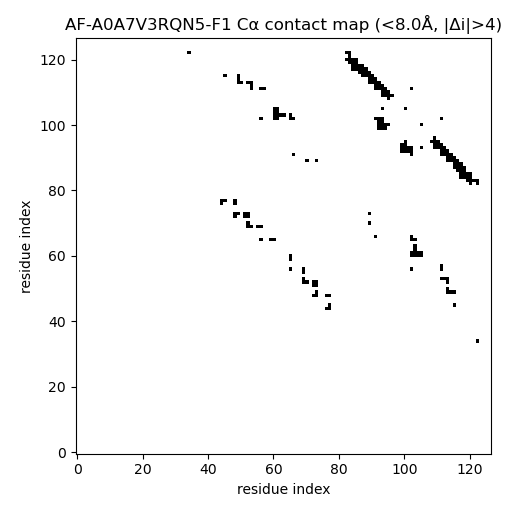 118 GLY A CA 1
ATOM 895 C C . GLY A 1 118 ? 2.580 -5.005 3.268 1.00 88.38 118 GLY A C 1
ATOM 896 O O . GLY A 1 118 ? 1.659 -5.816 3.155 1.00 88.38 118 GLY A O 1
ATOM 897 N N . ASN A 1 119 ? 2.993 -4.552 4.445 1.00 88.50 119 ASN A N 1
ATOM 898 C CA . ASN A 1 119 ? 2.328 -4.868 5.698 1.00 88.50 119 ASN A CA 1
ATOM 899 C C . ASN A 1 119 ? 1.283 -3.792 6.006 1.00 88.50 119 ASN A C 1
ATOM 901 O O . ASN A 1 119 ? 1.593 -2.600 6.019 1.00 88.50 119 ASN A O 1
ATOM 905 N N . TYR A 1 120 ? 0.053 -4.221 6.290 1.00 86.88 120 TYR A N 1
ATOM 906 C CA . TYR A 1 120 ? -0.972 -3.333 6.828 1.00 86.88 120 TYR A CA 1
ATOM 907 C C . TYR A 1 120 ? -0.848 -3.269 8.349 1.00 86.88 120 TYR A C 1
ATOM 909 O O . TYR A 1 120 ? -0.836 -4.305 9.019 1.00 86.88 120 TYR A O 1
ATOM 917 N N . ARG A 1 121 ? -0.765 -2.059 8.901 1.00 85.94 121 ARG A N 1
ATOM 918 C CA . ARG A 1 121 ? -0.758 -1.821 10.345 1.00 85.94 121 ARG A CA 1
ATOM 919 C C . ARG A 1 121 ? -2.058 -1.142 10.739 1.00 85.94 121 ARG A C 1
ATOM 921 O O . ARG A 1 121 ? -2.372 -0.064 10.241 1.00 85.94 121 ARG A O 1
ATOM 928 N N . PHE A 1 122 ? -2.784 -1.754 11.671 1.00 78.69 122 PHE A N 1
ATOM 929 C CA . PHE A 1 122 ? -3.982 -1.133 12.217 1.00 78.69 122 PHE A CA 1
ATOM 930 C C . PHE A 1 122 ? -3.620 0.161 12.958 1.00 78.69 122 PHE A C 1
ATOM 932 O O . PHE A 1 122 ? -2.643 0.179 13.714 1.00 78.69 122 PHE A O 1
ATOM 939 N N . PRO A 1 123 ? -4.376 1.247 12.737 1.00 73.75 123 PRO A N 1
ATOM 940 C CA . PRO A 1 123 ? -4.168 2.488 13.461 1.00 73.75 123 PRO A CA 1
ATOM 941 C C . PRO A 1 123 ? -4.382 2.254 14.958 1.00 73.75 123 PRO A C 1
ATOM 943 O O . PRO A 1 123 ? -5.367 1.643 15.375 1.00 73.75 123 PRO A O 1
ATOM 946 N N . ASN A 1 124 ? -3.433 2.732 15.763 1.00 69.88 124 ASN A N 1
ATOM 947 C CA . ASN A 1 124 ? -3.527 2.639 17.209 1.00 69.88 124 ASN A CA 1
ATOM 948 C C . ASN A 1 124 ? -4.593 3.626 17.702 1.00 69.88 124 ASN A C 1
ATOM 950 O O . ASN A 1 124 ? -4.390 4.837 17.663 1.00 69.88 124 ASN A O 1
ATOM 954 N N . ILE A 1 125 ? -5.743 3.100 18.114 1.00 67.44 125 ILE A N 1
ATOM 955 C CA . ILE A 1 125 ? -6.894 3.880 18.594 1.00 67.44 125 ILE A CA 1
ATOM 956 C C . ILE A 1 125 ? -6.825 4.187 20.100 1.00 67.44 125 ILE A C 1
ATOM 958 O O . ILE A 1 125 ? -7.737 4.816 20.632 1.00 67.44 125 ILE A O 1
ATOM 962 N N . VAL A 1 126 ? -5.745 3.785 20.782 1.00 56.28 126 VAL A N 1
ATOM 963 C CA . VAL A 1 126 ? -5.502 4.058 22.208 1.00 56.28 126 VAL A CA 1
ATOM 964 C C . VAL A 1 126 ? -4.029 4.448 22.392 1.00 56.28 126 VAL A C 1
ATOM 966 O O . VAL A 1 126 ? -3.186 3.624 22.056 1.00 56.28 126 VAL A O 1
ATOM 969 N N . PRO A 1 127 ? -3.679 5.668 22.840 1.00 49.34 127 PRO A N 1
ATOM 970 C CA . PRO A 1 127 ? -2.280 6.068 23.024 1.00 49.34 127 PRO A CA 1
ATOM 971 C C . PRO A 1 127 ? -1.532 5.203 24.045 1.00 49.34 127 PRO A C 1
ATOM 973 O O . PRO A 1 127 ? -2.166 4.757 25.029 1.00 49.34 127 PRO A O 1
#

Solvent-accessible surface area (backbone atoms only — not comparable to full-atom values): 7420 Å² total; per-residue (Å²): 138,83,92,84,84,62,71,68,63,55,50,52,54,52,52,51,53,56,49,51,64,52,46,53,62,52,51,53,51,52,53,50,51,52,57,49,52,51,52,53,52,52,50,53,51,51,54,51,27,37,51,52,28,39,55,51,44,69,77,40,25,73,41,88,58,40,68,61,51,33,46,50,51,34,49,61,72,46,65,91,38,69,78,41,44,40,82,72,43,73,48,77,48,21,32,50,100,86,41,83,40,65,56,45,71,66,57,96,90,47,47,76,48,55,47,78,47,62,46,80,44,81,75,79,89,67,136

Foldseek 3Di:
DDPPPDPVVVVVVVVVVVVVVVVVVVVVVVVVVVLVVVVVVVVVLQVVLQVVLQVQLVVQQQDPCSVVVSVVSSVVSCPPVCQFWAPKDKDKWKDDPRDTDRSNDDDPPIDIGIDIDTDTDRHDPDD

Radius of gyration: 27.18 Å; Cα contacts (8 Å, |Δi|>4): 113; chains: 1; bounding box: 67×33×80 Å

pLDDT: mean 84.68, std 10.91, range [40.16, 95.62]

Sequence (127 aa):
MVFAKNQRDQRLGATLVETALVMVPMTMFLFGIFVYGQLLMDWNLLVHAAQEGCRYALANNTDPSINTNVQAIVSNYMIGKSNSLTNITVTISGSHQGFAIPVNNLNPGDLITVTISGNYRFPNIVP